Protein AF-A0A842U220-F1 (afdb_monomer_lite)

Secondary structure (DSSP, 8-state):
---TTHHHHHHHHHHHHHHHHHHTS-SEEEEEE-TTS-EEEEEE--

Radius of gyration: 17.12 Å; chains: 1; bounding box: 30×22×49 Å

Sequence (46 aa):
MKIKHIPLILVILLFLIGIIIYLYLPEKIASHWNAQREVDAYTSKF

pLDDT: mean 92.87, std 9.12, range [49.69, 98.5]

Foldseek 3Di:
DPPPCVVVVVVVVVVVVVVVVLVVDDQWDQDDADPVRDRPDTDGSD

Structure (mmCIF, N/CA/C/O backbone):
data_AF-A0A842U220-F1
#
_entry.id   AF-A0A842U220-F1
#
loop_
_atom_site.group_PDB
_atom_site.id
_atom_site.type_symbol
_atom_site.label_atom_id
_atom_site.label_alt_id
_atom_site.label_comp_id
_atom_site.label_asym_id
_atom_site.label_entity_id
_atom_site.label_seq_id
_atom_site.pdbx_PDB_ins_code
_atom_site.Cartn_x
_atom_site.Cartn_y
_atom_site.Cartn_z
_atom_site.occupancy
_atom_site.B_iso_or_equiv
_atom_site.auth_seq_id
_atom_site.auth_comp_id
_atom_site.auth_asym_id
_atom_site.auth_atom_id
_atom_site.pdbx_PDB_model_num
ATOM 1 N N . MET A 1 1 ? -20.734 -11.629 27.971 1.00 49.69 1 MET A N 1
ATOM 2 C CA . MET A 1 1 ? -20.672 -10.322 27.280 1.00 49.69 1 MET A CA 1
ATOM 3 C C . MET A 1 1 ? -20.305 -10.584 25.819 1.00 49.69 1 MET A C 1
ATOM 5 O O . MET A 1 1 ? -19.188 -11.010 25.568 1.00 49.69 1 MET A O 1
ATOM 9 N N . LYS A 1 2 ? -21.245 -10.490 24.862 1.00 64.38 2 LYS A N 1
ATOM 10 C CA . LYS A 1 2 ? -20.925 -10.737 23.440 1.00 64.38 2 LYS A CA 1
ATOM 11 C C . LYS A 1 2 ? -20.097 -9.561 22.923 1.00 64.38 2 LYS A C 1
ATOM 13 O O . LYS A 1 2 ? -20.558 -8.425 23.001 1.00 64.38 2 LYS A O 1
ATOM 18 N N . ILE A 1 3 ? -18.892 -9.819 22.427 1.00 70.12 3 ILE A N 1
ATOM 19 C CA . ILE A 1 3 ? -18.004 -8.782 21.896 1.00 70.12 3 ILE A CA 1
ATOM 20 C C . ILE A 1 3 ? -18.547 -8.377 20.515 1.00 70.12 3 ILE A C 1
ATOM 22 O O . ILE A 1 3 ? -18.236 -8.993 19.502 1.00 70.12 3 ILE A O 1
ATOM 26 N N . LYS A 1 4 ? -19.436 -7.378 20.479 1.00 84.06 4 LYS A N 1
ATOM 27 C CA . LYS A 1 4 ? -20.131 -6.931 19.253 1.00 84.06 4 LYS A CA 1
ATOM 28 C C . LYS A 1 4 ? -19.247 -6.104 18.314 1.00 84.06 4 LYS A C 1
ATOM 30 O O . LYS A 1 4 ? -19.606 -5.900 17.162 1.00 84.06 4 LYS A O 1
ATOM 35 N N . HIS A 1 5 ? -18.105 -5.628 18.806 1.00 89.62 5 HIS A N 1
ATOM 36 C CA . HIS A 1 5 ? -17.260 -4.660 18.106 1.00 89.62 5 HIS A CA 1
ATOM 37 C C . HIS A 1 5 ? -16.009 -5.273 17.469 1.00 89.62 5 HIS A C 1
ATOM 39 O O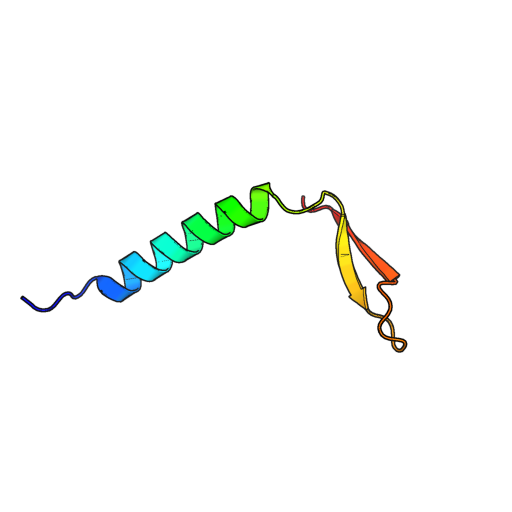 . HIS A 1 5 ? -15.237 -4.533 16.870 1.00 89.62 5 HIS A O 1
ATOM 45 N N . ILE A 1 6 ? -15.814 -6.599 17.553 1.00 93.94 6 ILE A N 1
ATOM 46 C CA .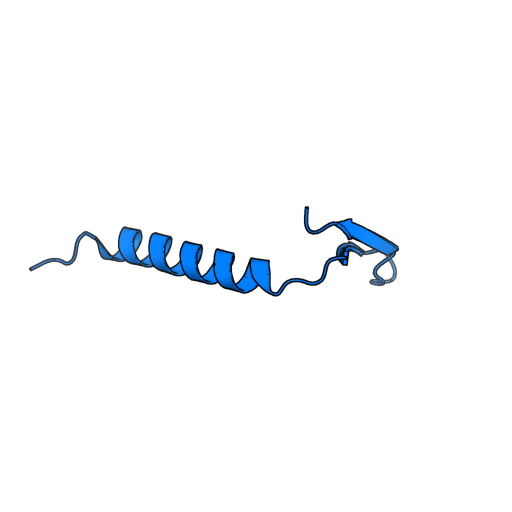 ILE A 1 6 ? -14.654 -7.282 16.944 1.00 93.94 6 ILE A CA 1
ATOM 47 C C . ILE A 1 6 ? -14.461 -6.883 15.474 1.00 93.94 6 ILE A C 1
ATOM 49 O O . ILE A 1 6 ? -13.337 -6.523 15.129 1.00 93.94 6 ILE A O 1
ATOM 53 N N . PRO A 1 7 ? -15.503 -6.870 14.614 1.00 95.06 7 PRO A N 1
ATOM 54 C CA . PRO A 1 7 ? -15.305 -6.521 13.210 1.00 95.06 7 PRO A CA 1
ATOM 55 C C . PRO A 1 7 ? -14.792 -5.090 13.034 1.00 95.06 7 PRO A C 1
ATOM 57 O O . PRO A 1 7 ? -13.889 -4.854 12.244 1.00 95.06 7 PRO A O 1
ATOM 60 N N . LEU A 1 8 ? -15.318 -4.141 13.815 1.00 95.69 8 LEU A N 1
ATOM 61 C CA . LEU A 1 8 ? -14.898 -2.744 13.749 1.00 95.69 8 LEU A CA 1
ATOM 62 C C . LEU A 1 8 ? -13.454 -2.566 14.232 1.00 95.69 8 LEU A C 1
ATOM 64 O O . LEU A 1 8 ? -12.672 -1.883 13.580 1.00 95.69 8 LEU A O 1
ATOM 68 N N . ILE A 1 9 ? -13.087 -3.218 15.339 1.00 96.31 9 ILE A N 1
ATOM 69 C CA . ILE A 1 9 ? -11.712 -3.202 15.860 1.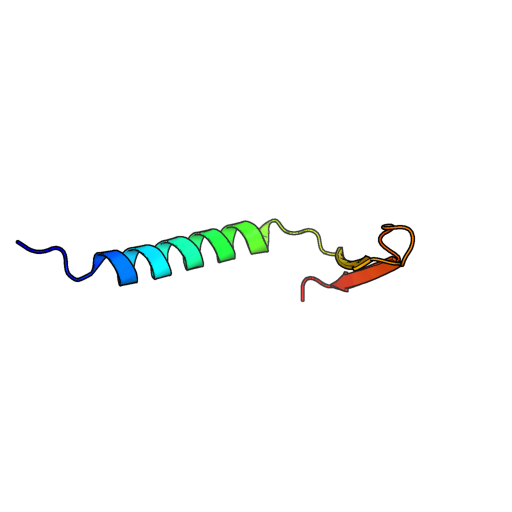00 96.31 9 ILE A CA 1
ATOM 70 C C . ILE A 1 9 ? -10.746 -3.777 14.820 1.00 96.31 9 ILE A C 1
ATOM 72 O O . ILE A 1 9 ? -9.684 -3.205 14.593 1.00 96.31 9 ILE A O 1
ATOM 76 N N . LEU A 1 10 ? -11.128 -4.869 14.154 1.00 96.88 10 LEU A N 1
ATOM 77 C CA . LEU A 1 10 ? -10.324 -5.483 13.104 1.00 96.88 10 LEU A CA 1
ATOM 78 C C . LEU A 1 10 ? -10.147 -4.549 11.902 1.00 96.88 10 LEU A C 1
ATOM 80 O O . LEU A 1 10 ? -9.031 -4.401 11.418 1.00 96.88 10 LEU A O 1
ATOM 84 N N . VAL A 1 11 ? -11.215 -3.888 11.447 1.00 97.69 11 VAL A N 1
ATOM 85 C CA . VAL A 1 11 ? -11.138 -2.908 10.351 1.00 97.69 11 VAL A CA 1
ATOM 86 C C . VAL A 1 11 ? -10.181 -1.774 10.712 1.00 97.69 11 VAL A C 1
ATOM 88 O O . VAL A 1 11 ? -9.290 -1.468 9.926 1.00 97.69 11 VAL A O 1
ATOM 91 N N . ILE A 1 12 ? -10.312 -1.193 11.909 1.00 98.19 12 ILE A N 1
ATOM 92 C CA . ILE A 1 12 ? -9.425 -0.113 12.368 1.00 98.19 12 ILE A CA 1
ATOM 93 C C . ILE A 1 12 ? -7.973 -0.599 12.420 1.00 98.19 12 ILE A C 1
ATOM 95 O O . ILE A 1 12 ? -7.081 0.077 11.913 1.00 98.19 12 ILE A O 1
ATOM 99 N N . LEU A 1 13 ? -7.733 -1.781 12.990 1.00 98.25 13 LEU A N 1
ATOM 100 C CA . LEU A 1 13 ? -6.397 -2.360 13.086 1.00 98.25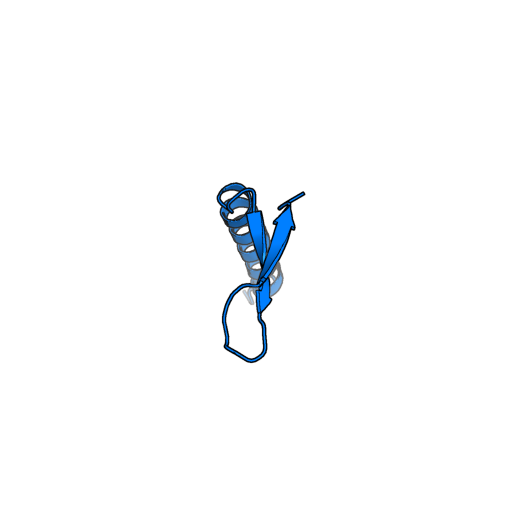 13 LEU A CA 1
ATOM 101 C C . LEU A 1 13 ? -5.770 -2.572 11.701 1.00 98.25 13 LEU A C 1
ATOM 103 O O . LEU A 1 13 ? -4.627 -2.179 11.483 1.00 98.25 13 LEU A O 1
ATOM 107 N N . LEU A 1 14 ? -6.516 -3.145 10.755 1.00 98.25 14 LEU A N 1
ATOM 108 C CA . LEU A 1 14 ? -6.044 -3.368 9.387 1.00 98.25 14 LEU A CA 1
ATOM 109 C C . LEU A 1 14 ? -5.773 -2.052 8.650 1.00 98.25 14 LEU A C 1
ATOM 111 O O . LEU A 1 14 ? -4.784 -1.963 7.928 1.00 98.25 14 LEU A O 1
ATOM 115 N N . PHE A 1 15 ? -6.592 -1.020 8.865 1.00 98.00 15 PHE A N 1
ATOM 116 C CA . PHE A 1 15 ? -6.343 0.313 8.312 1.00 98.00 15 PHE A CA 1
ATOM 117 C C . PHE A 1 15 ? -5.046 0.921 8.848 1.00 98.00 15 PHE A C 1
ATOM 119 O O . PHE A 1 15 ? -4.240 1.420 8.066 1.00 98.00 15 PHE A O 1
ATOM 126 N N . LEU A 1 16 ? -4.812 0.848 10.162 1.00 98.50 16 LEU A N 1
ATOM 127 C CA . LEU A 1 16 ? -3.577 1.349 10.772 1.00 98.50 16 LEU A CA 1
ATOM 128 C C . LEU A 1 16 ? -2.347 0.604 10.242 1.00 98.50 16 LEU A C 1
ATOM 130 O O . LEU A 1 16 ? -1.354 1.235 9.887 1.00 98.50 16 LEU A O 1
ATOM 134 N N . ILE A 1 17 ? -2.430 -0.724 10.126 1.00 98.38 17 ILE A N 1
ATOM 135 C CA . ILE A 1 17 ? -1.370 -1.542 9.525 1.00 98.38 17 ILE A CA 1
ATOM 136 C C . ILE A 1 17 ? -1.134 -1.125 8.066 1.00 98.38 17 ILE A C 1
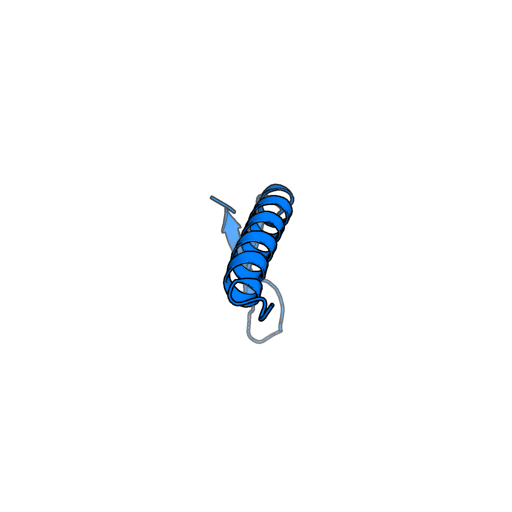ATOM 138 O O . ILE A 1 17 ? 0.011 -0.931 7.668 1.00 98.38 17 ILE A O 1
ATOM 142 N N . GLY A 1 18 ? -2.199 -0.932 7.285 1.00 96.94 18 GLY A N 1
ATOM 143 C CA . GLY A 1 18 ? -2.117 -0.484 5.896 1.00 96.94 18 GLY A CA 1
ATOM 144 C C . GLY A 1 18 ? -1.421 0.869 5.750 1.00 96.94 18 GLY A C 1
ATOM 145 O O . GLY A 1 18 ? -0.550 1.006 4.897 1.00 96.94 18 GLY A O 1
ATOM 146 N N . ILE A 1 19 ? -1.733 1.838 6.617 1.00 97.19 19 ILE A N 1
ATOM 147 C CA . ILE A 1 19 ? -1.070 3.153 6.641 1.00 97.19 19 ILE A CA 1
ATOM 148 C C . ILE A 1 19 ? 0.425 2.997 6.923 1.00 97.19 19 ILE A C 1
ATOM 150 O O . ILE A 1 19 ? 1.242 3.574 6.209 1.00 97.19 19 ILE A O 1
ATOM 154 N N . ILE A 1 20 ? 0.792 2.200 7.931 1.00 97.38 20 ILE A N 1
ATOM 155 C CA . ILE A 1 20 ? 2.200 1.964 8.276 1.00 97.38 20 ILE A CA 1
ATOM 156 C C . ILE A 1 20 ? 2.930 1.343 7.084 1.00 97.38 20 ILE A C 1
ATOM 158 O O . ILE A 1 20 ? 3.966 1.858 6.680 1.00 97.38 20 ILE A O 1
ATOM 162 N N . ILE A 1 21 ? 2.374 0.293 6.473 1.00 96.19 21 ILE A N 1
ATOM 163 C CA . ILE A 1 21 ? 2.962 -0.356 5.292 1.00 96.19 21 ILE A CA 1
ATOM 164 C C . ILE A 1 21 ? 3.109 0.640 4.134 1.00 96.19 21 ILE A C 1
ATOM 166 O O . ILE A 1 21 ? 4.158 0.668 3.493 1.00 96.19 21 ILE A O 1
ATOM 170 N N . TYR A 1 22 ? 2.103 1.485 3.894 1.00 94.25 22 TYR A N 1
ATOM 171 C CA . TYR A 1 22 ? 2.121 2.478 2.820 1.00 94.25 22 TYR A CA 1
ATOM 172 C C . TYR A 1 22 ? 3.278 3.474 2.954 1.00 94.25 22 TYR A C 1
ATOM 174 O O . TYR A 1 22 ? 3.911 3.822 1.959 1.00 94.25 22 TYR A O 1
ATOM 182 N N . LEU A 1 23 ? 3.602 3.897 4.182 1.00 94.06 23 LEU A N 1
ATOM 183 C CA . LEU A 1 23 ? 4.729 4.801 4.443 1.00 94.06 23 LEU A CA 1
ATOM 184 C C . LEU A 1 23 ? 6.086 4.187 4.065 1.00 94.06 23 LEU A C 1
ATOM 186 O O . LEU A 1 23 ? 7.007 4.930 3.727 1.00 94.06 23 LEU A O 1
ATOM 190 N N . TYR A 1 24 ? 6.202 2.857 4.087 1.00 94.25 24 TYR A N 1
ATOM 191 C CA . TYR A 1 24 ? 7.417 2.125 3.717 1.00 94.25 24 TYR A CA 1
ATOM 192 C C . TYR A 1 24 ? 7.438 1.654 2.256 1.00 94.25 24 TYR A C 1
ATOM 194 O O . TYR A 1 24 ? 8.409 1.015 1.843 1.00 94.25 24 TYR A O 1
ATOM 202 N N . LEU A 1 25 ? 6.408 1.954 1.455 1.00 93.56 25 LEU A N 1
ATOM 203 C CA . LEU A 1 25 ? 6.432 1.643 0.028 1.00 93.56 25 LEU A CA 1
ATOM 204 C C . LEU A 1 25 ? 7.481 2.496 -0.707 1.00 93.56 25 LEU A C 1
ATOM 206 O O . LEU A 1 25 ? 7.690 3.668 -0.365 1.00 93.56 25 LEU A O 1
ATOM 210 N N . PRO A 1 26 ? 8.129 1.931 -1.742 1.00 93.56 26 PRO A N 1
ATOM 211 C CA . PRO A 1 26 ? 9.051 2.680 -2.585 1.00 93.56 26 PRO A CA 1
ATOM 212 C C . PRO A 1 26 ? 8.320 3.804 -3.331 1.00 93.56 26 PRO A C 1
ATOM 214 O O . PRO A 1 26 ? 7.135 3.692 -3.633 1.00 93.56 26 PRO A O 1
ATOM 217 N N . GLU A 1 27 ? 9.046 4.868 -3.691 1.00 93.44 27 GLU A N 1
ATOM 218 C CA . GLU A 1 27 ? 8.490 5.974 -4.492 1.00 93.44 27 GLU A CA 1
ATOM 219 C C . GLU A 1 27 ? 7.915 5.502 -5.833 1.00 93.44 27 GLU A C 1
ATOM 221 O O . GLU A 1 27 ? 6.938 6.064 -6.316 1.00 93.44 27 GLU A O 1
ATOM 226 N N . LYS A 1 28 ? 8.511 4.459 -6.427 1.00 93.88 28 LYS A N 1
ATOM 227 C CA . LYS A 1 28 ? 8.053 3.840 -7.673 1.00 93.88 28 LYS A CA 1
ATOM 228 C C . LYS A 1 28 ? 7.443 2.475 -7.384 1.00 93.88 28 LYS A C 1
ATOM 230 O O . LYS A 1 28 ? 8.146 1.571 -6.935 1.00 93.88 28 LYS A O 1
ATOM 235 N N . ILE A 1 29 ? 6.164 2.317 -7.699 1.00 94.69 29 ILE A N 1
ATOM 236 C CA . ILE A 1 29 ? 5.402 1.081 -7.512 1.00 94.69 29 ILE A CA 1
ATOM 237 C C . ILE A 1 29 ? 5.069 0.504 -8.885 1.00 94.69 29 ILE A C 1
ATOM 239 O O . ILE A 1 29 ? 4.577 1.224 -9.751 1.00 94.69 29 ILE A O 1
ATOM 243 N N . ALA A 1 30 ? 5.337 -0.786 -9.086 1.00 95.06 30 ALA A N 1
ATOM 244 C CA . ALA A 1 30 ? 4.934 -1.506 -10.290 1.00 95.06 30 ALA A CA 1
ATOM 245 C C . ALA A 1 30 ? 3.408 -1.430 -10.453 1.00 95.06 30 ALA A C 1
ATOM 247 O O . ALA A 1 30 ? 2.667 -1.875 -9.576 1.00 95.06 30 ALA A O 1
ATOM 248 N N . SER A 1 31 ? 2.947 -0.842 -11.554 1.00 95.19 31 SER A N 1
ATOM 249 C CA . SER A 1 31 ? 1.518 -0.642 -11.829 1.00 95.19 31 SER A CA 1
ATOM 250 C C . SER A 1 31 ? 0.997 -1.530 -12.956 1.00 95.19 31 SER A C 1
ATOM 252 O O . SER A 1 31 ? -0.210 -1.751 -13.044 1.00 95.19 31 SER A O 1
ATOM 254 N N . HIS A 1 32 ? 1.887 -2.055 -13.799 1.00 96.62 32 HIS A N 1
ATOM 255 C CA . HIS A 1 32 ? 1.537 -2.917 -14.919 1.00 96.62 32 HIS A CA 1
ATOM 256 C C . HIS A 1 32 ? 2.598 -4.001 -15.131 1.00 96.62 32 HIS A C 1
ATOM 258 O O . HIS A 1 32 ? 3.789 -3.787 -14.884 1.00 96.62 32 HIS A O 1
ATOM 264 N N . TRP A 1 33 ? 2.129 -5.165 -15.580 1.00 96.81 33 TRP A N 1
ATOM 265 C CA . TRP A 1 33 ? 2.953 -6.287 -16.007 1.00 96.81 33 TRP A CA 1
ATOM 266 C C . TRP A 1 33 ? 2.594 -6.637 -17.447 1.00 96.81 33 TRP A C 1
ATOM 268 O O . TRP A 1 33 ? 1.417 -6.821 -17.768 1.00 96.81 33 TRP A O 1
ATOM 278 N N . ASN A 1 34 ? 3.604 -6.762 -18.302 1.00 96.56 34 ASN A N 1
ATOM 279 C CA . ASN A 1 34 ? 3.417 -7.134 -19.700 1.00 96.56 34 ASN A CA 1
ATOM 280 C C . ASN A 1 34 ? 3.065 -8.631 -19.863 1.00 96.56 34 ASN A C 1
ATOM 282 O O . ASN A 1 34 ? 3.042 -9.415 -18.908 1.00 96.56 34 ASN A O 1
ATOM 286 N N . ALA A 1 35 ? 2.831 -9.065 -21.105 1.00 97.31 35 ALA A N 1
ATOM 287 C CA . ALA A 1 35 ? 2.523 -10.464 -21.426 1.00 97.31 35 ALA A CA 1
ATOM 288 C C . ALA A 1 35 ? 3.673 -11.443 -21.097 1.00 97.31 35 ALA A C 1
ATOM 290 O O . ALA A 1 35 ? 3.448 -12.648 -20.982 1.00 97.31 35 ALA A O 1
ATOM 291 N N . GLN A 1 36 ? 4.893 -10.931 -20.917 1.00 97.62 36 GLN A N 1
ATOM 292 C CA . GLN A 1 36 ? 6.094 -11.669 -20.529 1.00 97.62 36 GLN A CA 1
ATOM 293 C C . GLN A 1 36 ? 6.275 -11.741 -19.000 1.00 97.62 36 GLN A C 1
ATOM 295 O O . GLN A 1 36 ? 7.207 -12.393 -18.536 1.00 97.62 36 GLN A O 1
ATOM 300 N N . ARG A 1 37 ? 5.346 -11.167 -18.214 1.00 94.31 37 ARG A N 1
ATOM 301 C CA . A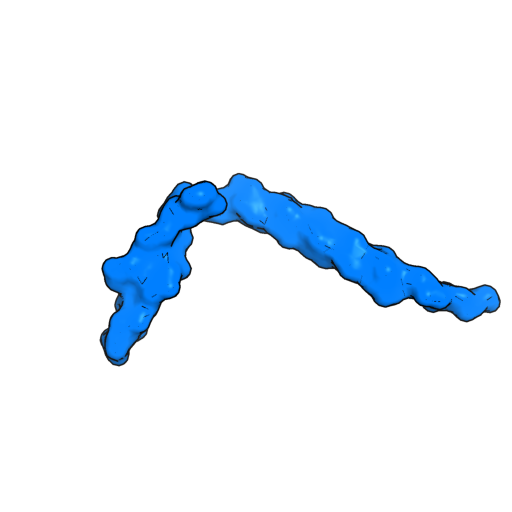RG A 1 37 ? 5.375 -11.073 -16.738 1.00 94.31 37 ARG A CA 1
ATOM 302 C C . ARG A 1 37 ? 6.476 -10.167 -16.192 1.00 94.31 37 ARG A C 1
ATOM 304 O O . ARG A 1 37 ? 6.844 -10.273 -15.022 1.00 94.31 37 ARG A O 1
ATOM 311 N N . GLU A 1 38 ? 6.979 -9.264 -17.014 1.00 97.38 38 GLU A N 1
ATOM 312 C CA . GLU A 1 38 ? 7.933 -8.243 -16.604 1.00 97.38 38 GLU A CA 1
ATOM 313 C C . GLU A 1 38 ? 7.177 -6.973 -16.224 1.00 97.38 38 GLU A C 1
ATOM 315 O O . GLU A 1 38 ? 6.112 -6.681 -16.771 1.00 97.38 38 GLU A O 1
ATOM 320 N N . VAL A 1 39 ? 7.733 -6.208 -15.287 1.00 95.94 39 VAL A N 1
ATOM 321 C CA . VAL A 1 39 ? 7.195 -4.889 -14.951 1.00 95.94 39 VAL A CA 1
ATOM 322 C C . VAL A 1 39 ? 7.637 -3.901 -16.024 1.00 95.94 39 VAL A C 1
ATOM 324 O O . VAL A 1 39 ? 8.830 -3.622 -16.146 1.00 95.94 39 VAL A O 1
ATOM 327 N N . ASP A 1 40 ? 6.685 -3.343 -16.764 1.00 96.00 40 ASP A N 1
ATOM 328 C CA . ASP A 1 40 ? 6.928 -2.368 -17.834 1.00 96.00 40 ASP A CA 1
ATOM 329 C C . ASP A 1 40 ? 6.354 -0.974 -17.530 1.00 96.00 40 ASP A C 1
ATOM 331 O O . ASP A 1 40 ? 6.708 -0.009 -18.208 1.00 96.00 40 ASP A O 1
ATOM 335 N N . ALA A 1 41 ? 5.541 -0.831 -16.477 1.00 94.88 41 ALA A N 1
ATOM 336 C CA . ALA A 1 41 ? 5.078 0.466 -15.996 1.00 94.88 41 ALA A CA 1
ATOM 337 C C . ALA A 1 41 ? 5.187 0.612 -14.476 1.00 94.88 41 ALA A C 1
ATOM 339 O O . ALA A 1 41 ? 4.983 -0.327 -13.701 1.00 94.88 41 ALA A O 1
ATOM 340 N N . TYR A 1 42 ? 5.471 1.846 -14.061 1.00 96.31 42 TYR A N 1
ATOM 341 C CA . TYR A 1 42 ? 5.552 2.251 -12.666 1.00 96.31 42 TYR A CA 1
ATOM 342 C C . TYR A 1 42 ? 4.700 3.494 -12.438 1.00 96.31 42 TYR A C 1
ATOM 344 O O . TYR A 1 42 ? 4.640 4.378 -13.292 1.00 96.31 42 TYR A O 1
ATOM 352 N N . THR A 1 43 ? 4.098 3.585 -11.258 1.00 93.31 43 THR A N 1
ATOM 353 C CA . THR A 1 43 ? 3.458 4.801 -10.756 1.00 93.31 43 THR A CA 1
ATOM 354 C C . THR A 1 43 ? 4.225 5.360 -9.567 1.00 93.31 43 THR A C 1
ATOM 356 O O . THR A 1 43 ? 4.930 4.633 -8.863 1.00 93.31 43 THR A O 1
ATOM 359 N N . SER A 1 44 ? 4.067 6.660 -9.346 1.00 92.50 44 SER A N 1
ATOM 360 C CA . SER A 1 44 ? 4.389 7.286 -8.069 1.00 92.50 44 SER A CA 1
ATOM 361 C C . SER A 1 44 ? 3.476 6.715 -6.978 1.00 92.50 44 SER A C 1
ATOM 363 O O . SER A 1 44 ? 2.309 6.412 -7.245 1.00 92.50 44 SER A O 1
ATOM 365 N N . LYS A 1 45 ? 3.989 6.578 -5.749 1.00 87.31 45 LYS A N 1
ATOM 366 C CA . LYS A 1 45 ? 3.152 6.293 -4.568 1.00 87.31 45 LYS A CA 1
ATOM 367 C C . LYS A 1 45 ? 2.230 7.463 -4.186 1.00 87.31 45 LYS A C 1
ATOM 369 O O . LYS A 1 45 ? 1.426 7.321 -3.273 1.00 87.31 45 LYS A O 1
ATOM 374 N N . PHE A 1 46 ? 2.380 8.618 -4.825 1.00 86.31 46 PHE A N 1
ATOM 375 C CA . PHE A 1 46 ? 1.556 9.817 -4.661 1.00 86.31 46 PHE A CA 1
ATOM 376 C C . PHE A 1 46 ? 0.899 10.214 -5.976 1.00 86.31 46 PHE A C 1
ATOM 378 O O . PHE A 1 46 ? 1.598 10.096 -7.012 1.00 86.31 46 PHE A O 1
#